Protein AF-A0A7J5EQ03-F1 (afdb_monomer)

Solvent-accessible surface area (backbone atoms only — not comparable to full-atom values): 8281 Å² total; per-residue (Å²): 135,91,81,90,84,86,88,86,83,86,79,82,82,77,84,79,79,77,79,81,78,73,85,68,77,78,83,71,77,81,54,69,33,54,26,59,40,33,43,48,51,43,51,48,49,48,56,51,55,69,73,43,92,76,55,86,92,40,49,66,59,49,53,55,32,45,46,46,35,48,53,45,48,50,53,38,4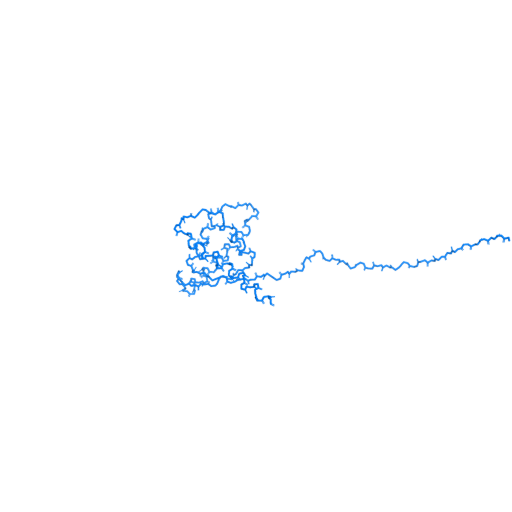9,76,68,67,53,50,53,82,40,75,40,72,42,74,39,42,53,67,40,52,51,45,46,54,57,49,61,71,67,55,90,76,57,78,92,48,47,65,64,51,50,53,54,54,48,24,49,51,52,21,51,50,57,53,52,60,74,75,108

Foldseek 3Di:
DDDDDDDDDDDDDDDDDDDPPPPDDDDDPFQKFWQKAQLLLLVVLLVQLVPFDDDPVCVVLSVQLSVQSVVQSVVCVVVVHDSRDIGTRIDTLSSLVSSVVSLVGDDDDPVCVVSSVSRNVSSVVRVVVSVVVVD

Mean predicted aligned error: 10.87 Å

pLDDT: mean 85.19, std 17.31, range [41.66, 97.69]

Structure (mmCIF, N/CA/C/O backbone):
data_AF-A0A7J5EQ03-F1
#
_entry.id   AF-A0A7J5EQ03-F1
#
loop_
_atom_site.group_PDB
_atom_site.id
_atom_site.type_symbol
_atom_site.label_atom_id
_atom_site.label_alt_id
_atom_site.label_comp_id
_atom_site.label_asym_id
_atom_site.label_entity_id
_atom_site.label_seq_id
_atom_site.pdbx_PDB_ins_code
_atom_site.Cartn_x
_atom_site.Cartn_y
_atom_site.Cartn_z
_atom_site.occupancy
_atom_site.B_iso_or_equiv
_atom_site.auth_seq_id
_atom_site.auth_comp_id
_atom_site.auth_asym_id
_atom_site.auth_atom_id
_atom_site.pdbx_PDB_model_num
ATOM 1 N N . MET A 1 1 ? 59.071 -67.310 -31.384 1.00 46.16 1 MET A N 1
ATOM 2 C CA . MET A 1 1 ? 58.663 -66.851 -32.726 1.00 46.16 1 MET A CA 1
ATOM 3 C C . MET A 1 1 ? 57.310 -66.178 -32.567 1.00 46.16 1 MET A C 1
ATOM 5 O O . MET A 1 1 ? 56.392 -66.810 -32.063 1.00 46.16 1 MET A O 1
ATOM 9 N N . LEU A 1 2 ? 57.262 -64.871 -32.829 1.00 45.91 2 LEU A N 1
ATOM 10 C CA . LEU A 1 2 ? 56.072 -64.019 -32.769 1.00 45.91 2 LEU A CA 1
ATOM 11 C C . LEU A 1 2 ? 55.020 -64.510 -33.777 1.00 45.91 2 LEU A C 1
ATOM 13 O O . LEU A 1 2 ? 55.402 -64.778 -34.912 1.00 45.91 2 LEU A O 1
ATOM 17 N N . LEU A 1 3 ? 53.733 -64.501 -33.413 1.00 41.66 3 LEU A N 1
ATOM 18 C CA . LEU A 1 3 ? 52.710 -63.819 -34.218 1.00 41.66 3 LEU A CA 1
ATOM 19 C C . LEU A 1 3 ? 51.369 -63.685 -33.477 1.00 41.66 3 LEU A C 1
ATOM 21 O O . LEU A 1 3 ? 50.725 -64.653 -33.085 1.00 41.66 3 LEU A O 1
ATOM 25 N N . LEU A 1 4 ? 51.020 -62.412 -33.310 1.00 43.25 4 LEU A N 1
ATOM 26 C CA . LEU A 1 4 ? 49.741 -61.798 -32.972 1.00 43.25 4 LEU A CA 1
ATOM 27 C C . LEU A 1 4 ? 48.605 -62.290 -33.887 1.00 43.25 4 LEU A C 1
ATOM 29 O O . LEU A 1 4 ? 48.805 -62.310 -35.099 1.00 43.25 4 LEU A O 1
ATOM 33 N N . VAL A 1 5 ? 47.393 -62.494 -33.355 1.00 47.19 5 VAL A N 1
ATOM 34 C CA . VAL A 1 5 ? 46.147 -62.213 -34.098 1.00 47.19 5 VAL A CA 1
ATOM 35 C C . VAL A 1 5 ? 45.115 -61.597 -33.148 1.00 47.19 5 VAL A C 1
ATOM 37 O O . VAL A 1 5 ? 44.991 -61.987 -31.990 1.00 47.19 5 VAL A O 1
ATOM 40 N N . ALA A 1 6 ? 44.463 -60.562 -33.668 1.00 47.81 6 ALA A N 1
ATOM 41 C CA . ALA A 1 6 ? 43.721 -59.509 -32.998 1.00 47.81 6 ALA A CA 1
ATOM 42 C C . ALA A 1 6 ? 42.321 -59.898 -32.493 1.00 47.81 6 ALA A C 1
ATOM 44 O O . ALA A 1 6 ? 41.676 -60.819 -32.989 1.00 47.81 6 ALA A O 1
ATOM 45 N N . ALA A 1 7 ? 41.854 -59.101 -31.531 1.00 49.34 7 ALA A N 1
ATOM 46 C CA . ALA A 1 7 ? 40.513 -59.095 -30.968 1.00 49.34 7 ALA A CA 1
ATOM 47 C C . ALA A 1 7 ? 39.480 -58.430 -31.897 1.00 49.34 7 ALA A C 1
ATOM 49 O O . ALA A 1 7 ? 39.797 -57.460 -32.583 1.00 49.34 7 ALA A O 1
ATOM 50 N N . VAL A 1 8 ? 38.221 -58.874 -31.814 1.00 47.28 8 VAL A N 1
ATOM 51 C CA . VAL A 1 8 ? 37.042 -58.067 -32.166 1.00 47.28 8 VAL A CA 1
ATOM 52 C C . VAL A 1 8 ? 35.982 -58.297 -31.088 1.00 47.28 8 VAL A C 1
ATOM 54 O O . VAL A 1 8 ? 35.309 -59.323 -31.073 1.00 47.28 8 VAL A O 1
ATOM 57 N N . SER A 1 9 ? 35.851 -57.344 -30.167 1.00 50.69 9 SER A N 1
ATOM 58 C CA . SER A 1 9 ? 34.746 -57.294 -29.206 1.00 50.69 9 SER A CA 1
ATOM 59 C C . SER A 1 9 ? 33.647 -56.415 -29.795 1.00 50.69 9 SER A C 1
ATOM 61 O O . SER A 1 9 ? 33.841 -55.213 -29.961 1.00 50.69 9 SER A O 1
ATOM 63 N N . VAL A 1 10 ? 32.502 -57.009 -30.128 1.00 50.62 10 VAL A N 1
ATOM 64 C CA . VAL A 1 10 ? 31.307 -56.273 -30.559 1.00 50.62 10 VAL A CA 1
ATOM 65 C C . VAL A 1 10 ? 30.634 -55.691 -29.315 1.00 50.62 10 VAL A C 1
ATOM 67 O O . VAL A 1 10 ? 30.036 -56.417 -28.524 1.00 50.62 10 VAL A O 1
ATOM 70 N N . THR A 1 11 ? 30.751 -54.381 -29.114 1.00 53.31 11 THR A N 1
ATOM 71 C CA . THR A 1 11 ? 29.992 -53.634 -28.106 1.00 53.31 11 THR A CA 1
ATOM 72 C C . THR A 1 11 ? 28.579 -53.367 -28.620 1.00 53.31 11 THR A C 1
ATOM 74 O O . THR A 1 11 ? 28.373 -52.624 -29.577 1.00 53.31 11 THR A O 1
ATOM 77 N N . VAL A 1 12 ? 27.581 -53.969 -27.971 1.00 58.41 12 VAL A N 1
ATOM 78 C CA . VAL A 1 12 ? 26.170 -53.607 -28.148 1.00 58.41 12 VAL A CA 1
ATOM 79 C C . VAL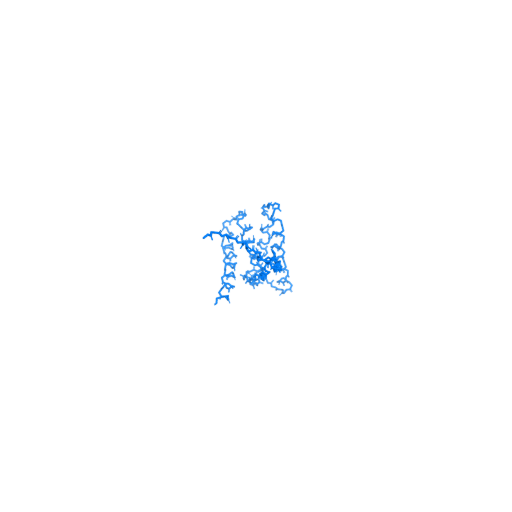 A 1 12 ? 25.904 -52.268 -27.456 1.00 58.41 12 VAL A C 1
ATOM 81 O O . VAL A 1 12 ? 26.079 -52.132 -26.247 1.00 58.41 12 VAL A O 1
ATOM 84 N N . ALA A 1 13 ? 25.518 -51.263 -28.240 1.00 45.50 13 ALA A N 1
ATOM 85 C CA . ALA A 1 13 ? 25.143 -49.943 -27.753 1.00 45.50 13 ALA A CA 1
ATOM 86 C C . ALA A 1 13 ? 23.810 -50.018 -26.990 1.00 45.50 13 ALA A C 1
ATOM 88 O O . ALA A 1 13 ? 22.757 -50.264 -27.578 1.00 45.50 13 ALA A O 1
ATOM 89 N N . SER A 1 14 ? 23.843 -49.792 -25.679 1.00 58.50 14 SER A N 1
ATOM 90 C CA . SER A 1 14 ? 22.650 -49.505 -24.888 1.00 58.50 14 SER A CA 1
ATOM 91 C C . SER A 1 14 ? 22.201 -48.069 -25.168 1.00 58.50 14 SER A C 1
ATOM 93 O O . SER A 1 14 ? 22.890 -47.104 -24.843 1.00 58.50 14 SER A O 1
ATOM 95 N N . ALA A 1 15 ? 21.034 -47.927 -25.797 1.00 51.03 15 ALA A N 1
ATOM 96 C CA . ALA A 1 15 ? 20.381 -46.642 -26.002 1.00 51.03 15 ALA A CA 1
ATOM 97 C C . ALA A 1 15 ? 19.998 -46.029 -24.641 1.00 51.03 15 ALA A C 1
ATOM 99 O O . ALA A 1 15 ? 19.081 -46.501 -23.970 1.00 51.03 15 ALA A O 1
ATOM 100 N N . GLN A 1 16 ? 20.711 -44.980 -24.228 1.00 54.78 16 GLN A N 1
ATOM 101 C CA . GLN A 1 16 ? 20.338 -44.144 -23.089 1.00 54.78 16 GLN A CA 1
ATOM 102 C C . GLN A 1 16 ? 19.150 -43.261 -23.488 1.00 54.78 16 GLN A C 1
ATOM 104 O O . GLN A 1 16 ? 19.288 -42.300 -24.242 1.00 54.78 16 GLN A O 1
ATOM 109 N N . SER A 1 17 ? 17.967 -43.582 -22.971 1.00 55.16 17 SER A N 1
ATOM 110 C CA . SER A 1 17 ? 16.827 -42.670 -22.954 1.00 55.16 17 SER A CA 1
ATOM 111 C C . SER A 1 17 ? 17.144 -41.497 -22.021 1.00 55.16 17 SER A C 1
ATOM 113 O O . SER A 1 17 ? 17.103 -41.647 -20.800 1.00 55.16 17 SER A O 1
ATOM 115 N N . ASN A 1 18 ? 17.483 -40.341 -22.592 1.00 54.81 18 ASN A N 1
ATOM 116 C CA . ASN A 1 18 ? 17.600 -39.084 -21.856 1.00 54.81 18 ASN A CA 1
ATOM 117 C C . ASN A 1 18 ? 16.236 -38.718 -21.243 1.00 54.81 18 ASN A C 1
ATOM 119 O O . ASN A 1 18 ? 15.277 -38.544 -22.000 1.00 54.81 18 ASN A O 1
ATOM 123 N N . PRO A 1 19 ? 16.110 -38.550 -19.914 1.00 54.41 19 PRO A N 1
ATOM 124 C CA . PRO A 1 19 ? 14.951 -37.881 -19.354 1.00 54.41 19 PRO A CA 1
ATOM 125 C C . PRO A 1 19 ? 15.043 -36.405 -19.746 1.00 54.41 19 PRO A C 1
ATOM 127 O O . PRO A 1 19 ? 15.989 -35.710 -19.376 1.00 54.41 19 PRO A O 1
ATOM 130 N N . SER A 1 20 ? 14.077 -35.934 -20.531 1.00 55.75 20 SER A N 1
ATOM 131 C CA . SER A 1 20 ? 13.905 -34.519 -20.846 1.00 55.75 20 SER A CA 1
ATOM 132 C C . SER A 1 20 ? 13.805 -33.730 -19.541 1.00 55.75 20 SER A C 1
ATOM 134 O O . SER A 1 20 ? 12.776 -33.759 -18.865 1.00 55.75 20 SER A O 1
ATOM 136 N N . ALA A 1 21 ? 14.885 -33.046 -19.167 1.00 60.38 21 ALA A N 1
ATOM 137 C CA . ALA A 1 21 ? 14.869 -32.068 -18.096 1.00 60.38 21 ALA A CA 1
ATOM 138 C C . ALA A 1 21 ? 13.918 -30.942 -18.520 1.00 60.38 21 ALA A C 1
ATOM 140 O O . ALA A 1 21 ? 14.213 -30.165 -19.428 1.00 60.38 21 ALA A O 1
ATOM 141 N N . SER A 1 22 ? 12.737 -30.906 -17.906 1.00 60.16 22 SER A N 1
ATOM 142 C CA . SER A 1 22 ? 11.805 -29.797 -18.063 1.00 60.16 22 SER A CA 1
ATOM 143 C C . SER A 1 22 ? 12.478 -28.521 -17.555 1.00 60.16 22 SER A C 1
ATOM 145 O O . SER A 1 22 ? 12.901 -28.456 -16.404 1.00 60.16 22 SER A O 1
ATOM 147 N N . LEU A 1 23 ? 12.586 -27.514 -18.423 1.00 60.47 23 LEU A N 1
ATOM 148 C CA . LEU A 1 23 ? 13.138 -26.187 -18.119 1.00 60.47 23 LEU A CA 1
ATOM 149 C C . LEU A 1 23 ? 12.142 -25.281 -17.374 1.00 60.47 23 LEU A C 1
ATOM 151 O O . LEU A 1 23 ? 12.426 -24.104 -17.161 1.00 60.47 23 LEU A O 1
ATOM 155 N N . ALA A 1 24 ? 10.968 -25.790 -16.995 1.00 62.69 24 ALA A N 1
ATOM 156 C CA . ALA A 1 24 ? 10.021 -25.021 -16.204 1.00 62.69 24 ALA A CA 1
ATOM 157 C C . ALA A 1 24 ? 10.437 -25.070 -14.722 1.00 62.69 24 ALA A C 1
ATOM 159 O O . ALA A 1 24 ? 10.422 -26.159 -14.137 1.00 62.69 24 ALA A O 1
ATOM 160 N N . PRO A 1 25 ? 10.797 -23.937 -14.086 1.00 60.91 25 PRO A N 1
ATOM 161 C CA . PRO A 1 25 ? 10.938 -23.908 -12.637 1.00 60.91 25 PRO A CA 1
ATOM 162 C C . PRO A 1 25 ? 9.621 -24.369 -12.001 1.00 60.91 25 PRO A C 1
ATOM 164 O O . PRO A 1 25 ? 8.536 -24.005 -12.460 1.00 60.91 25 PRO A O 1
ATOM 167 N N . ALA A 1 26 ? 9.715 -25.198 -10.958 1.00 62.00 26 ALA A N 1
ATOM 168 C CA . ALA A 1 26 ? 8.546 -25.622 -10.201 1.00 62.00 26 ALA A CA 1
ATOM 169 C C . ALA A 1 26 ? 7.781 -24.373 -9.717 1.00 62.00 26 ALA A C 1
ATOM 171 O O . ALA A 1 26 ? 8.423 -23.453 -9.200 1.00 62.00 26 ALA A O 1
ATOM 172 N N . PRO A 1 27 ? 6.445 -24.305 -9.875 1.00 54.62 27 PRO A N 1
ATOM 173 C CA . PRO A 1 27 ? 5.673 -23.153 -9.433 1.00 54.62 27 PRO A CA 1
ATOM 174 C C . PRO A 1 27 ? 5.802 -23.029 -7.914 1.00 54.62 27 PRO A C 1
ATOM 176 O O . PRO A 1 27 ? 5.192 -23.784 -7.155 1.00 54.62 27 PRO A O 1
ATOM 179 N N . GLN A 1 28 ? 6.628 -22.087 -7.458 1.00 61.88 28 GLN A N 1
ATOM 180 C CA . GLN A 1 28 ? 6.617 -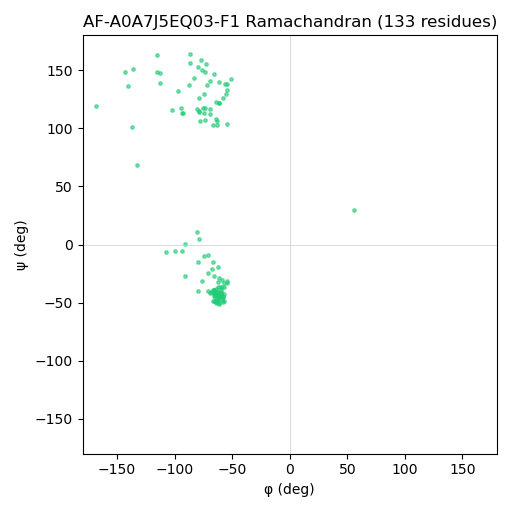21.678 -6.063 1.00 61.88 28 GLN A CA 1
ATOM 181 C C . GLN A 1 28 ? 5.248 -21.056 -5.802 1.00 61.88 28 GLN A C 1
ATOM 183 O O . GLN A 1 28 ? 4.849 -20.124 -6.501 1.00 61.88 28 GLN A O 1
ATOM 188 N N . GLN A 1 29 ? 4.508 -21.598 -4.831 1.00 70.06 29 GLN A N 1
ATOM 189 C CA . GLN A 1 29 ? 3.228 -21.010 -4.454 1.00 70.06 29 GLN A CA 1
ATOM 190 C C . GLN A 1 29 ? 3.448 -19.536 -4.090 1.00 70.06 29 GLN A C 1
ATOM 192 O O . GLN A 1 29 ? 4.357 -19.245 -3.300 1.00 70.06 29 GLN A O 1
ATOM 197 N N . PRO A 1 30 ? 2.656 -18.609 -4.658 1.00 82.94 30 PRO A N 1
ATOM 198 C CA . PRO A 1 30 ? 2.804 -17.201 -4.345 1.00 82.94 30 PRO A CA 1
ATOM 199 C C . PRO A 1 30 ? 2.638 -16.990 -2.842 1.00 82.94 30 PRO A C 1
ATOM 201 O O . PRO A 1 30 ? 1.661 -17.433 -2.241 1.00 82.94 30 PRO A O 1
ATOM 204 N N . VAL A 1 31 ? 3.621 -16.343 -2.222 1.00 91.00 31 VAL A N 1
ATOM 205 C CA . VAL A 1 31 ? 3.575 -16.048 -0.790 1.00 91.00 31 VAL A CA 1
ATOM 206 C C . VAL A 1 31 ? 2.607 -14.894 -0.580 1.00 91.00 31 VAL A C 1
ATOM 208 O O . VAL A 1 31 ? 2.854 -13.800 -1.082 1.00 91.00 31 VAL A O 1
ATOM 211 N N . THR A 1 32 ? 1.528 -15.128 0.159 1.00 94.56 32 THR A N 1
ATOM 212 C CA . THR A 1 32 ? 0.541 -14.099 0.499 1.00 94.56 32 THR A CA 1
ATOM 213 C C . THR A 1 32 ? 0.825 -13.540 1.887 1.00 94.56 32 THR A C 1
ATOM 215 O O . THR A 1 32 ? 0.995 -14.291 2.843 1.00 94.56 32 THR A O 1
ATOM 218 N N . ILE A 1 33 ? 0.838 -12.216 2.007 1.00 95.81 33 ILE A N 1
ATOM 219 C CA . ILE A 1 33 ? 0.984 -11.483 3.264 1.00 95.81 33 ILE A CA 1
ATOM 220 C C . ILE A 1 33 ? -0.288 -10.680 3.563 1.00 95.81 33 ILE A C 1
ATOM 222 O O . ILE A 1 33 ? -1.127 -10.455 2.688 1.00 95.81 33 ILE A O 1
ATOM 226 N N . LYS A 1 34 ? -0.442 -10.254 4.823 1.00 96.94 34 LYS A N 1
ATOM 227 C CA . LYS A 1 34 ? -1.627 -9.517 5.301 1.00 96.94 34 LYS A CA 1
ATOM 228 C C . LYS A 1 34 ? -1.252 -8.279 6.128 1.00 96.94 34 LYS A C 1
ATOM 230 O O . LYS A 1 34 ? -1.469 -8.286 7.343 1.00 96.94 34 LYS A O 1
ATOM 235 N N . PRO A 1 35 ? -0.658 -7.236 5.518 1.00 97.19 35 PRO A N 1
ATOM 236 C CA . PRO A 1 35 ? -0.433 -5.954 6.183 1.00 97.19 35 PRO A CA 1
ATOM 237 C C . PRO A 1 35 ? -1.720 -5.382 6.767 1.00 97.19 35 PRO A C 1
ATOM 239 O O . PRO A 1 35 ? -2.793 -5.444 6.161 1.00 97.19 35 PRO A O 1
ATOM 242 N N . LYS A 1 36 ? -1.589 -4.835 7.977 1.00 97.06 36 LYS A N 1
ATOM 243 C CA . LYS A 1 36 ? -2.665 -4.186 8.723 1.00 97.06 36 LYS A CA 1
ATOM 244 C C . LYS A 1 36 ? -2.499 -2.679 8.615 1.00 97.06 36 LYS A C 1
ATOM 246 O O . LYS A 1 36 ? -1.516 -2.139 9.107 1.00 97.06 36 LYS A O 1
ATOM 251 N N . MET A 1 37 ? -3.459 -2.018 7.985 1.00 96.69 37 MET A N 1
ATOM 252 C CA . MET A 1 37 ? -3.405 -0.586 7.685 1.00 96.69 37 MET A CA 1
ATOM 253 C C . MET A 1 37 ? -4.748 0.060 7.995 1.00 96.69 37 MET A C 1
ATOM 255 O O . MET A 1 37 ? -5.775 -0.605 7.873 1.00 96.69 37 MET A O 1
ATOM 259 N N . LYS A 1 38 ? -4.781 1.348 8.350 1.00 97.12 38 LYS A N 1
ATOM 260 C CA . LYS A 1 38 ? -6.062 2.066 8.401 1.00 97.12 38 LYS A CA 1
ATOM 261 C C . LYS A 1 38 ? -6.638 2.168 6.992 1.00 97.12 38 LYS A C 1
ATOM 263 O O . LYS A 1 38 ? -5.889 2.329 6.024 1.00 97.12 38 LYS A O 1
ATOM 268 N N . LEU A 1 39 ? -7.960 2.128 6.856 1.00 97.25 39 LEU A N 1
ATOM 269 C CA . LEU A 1 39 ? -8.608 2.278 5.551 1.00 97.25 39 LEU A CA 1
ATOM 270 C C . LEU A 1 39 ? -8.224 3.605 4.867 1.00 97.25 39 LEU A C 1
ATOM 272 O O . LEU A 1 39 ? -7.984 3.628 3.657 1.00 97.25 39 LEU A O 1
ATOM 276 N N . ALA A 1 40 ? -8.073 4.689 5.636 1.00 96.19 40 ALA A N 1
ATOM 277 C CA . ALA A 1 40 ? -7.563 5.970 5.141 1.00 96.19 40 ALA A CA 1
ATOM 278 C C . ALA A 1 40 ? -6.172 5.864 4.499 1.00 96.19 40 ALA A C 1
ATOM 280 O O . ALA A 1 40 ? -5.845 6.616 3.579 1.00 96.19 40 ALA A O 1
ATOM 281 N N . ASP A 1 41 ? -5.324 4.968 4.997 1.00 95.88 41 ASP A N 1
ATOM 282 C CA . ASP A 1 41 ? -3.959 4.790 4.509 1.00 95.88 41 ASP A CA 1
ATOM 283 C C . ASP A 1 41 ? -3.951 3.956 3.234 1.00 95.88 41 ASP A C 1
ATOM 285 O O . ASP A 1 41 ? -3.271 4.322 2.281 1.00 95.88 41 ASP A O 1
ATOM 289 N N . VAL A 1 42 ? -4.786 2.914 3.159 1.00 97.06 42 VAL A N 1
ATOM 290 C CA . VAL A 1 42 ? -4.981 2.126 1.929 1.00 97.06 42 VAL A CA 1
ATOM 291 C C . VAL A 1 42 ? -5.428 3.033 0.779 1.00 97.06 42 VAL A C 1
ATOM 293 O O . VAL A 1 42 ? -4.826 3.017 -0.296 1.00 97.06 42 VAL A O 1
ATOM 296 N N . LYS A 1 43 ? -6.435 3.883 1.023 1.00 95.62 43 LYS A N 1
ATOM 297 C CA . LYS A 1 43 ? -6.931 4.865 0.046 1.00 95.62 43 LYS A CA 1
ATOM 298 C C . LYS A 1 43 ? -5.857 5.887 -0.329 1.00 95.62 43 LYS A C 1
ATOM 300 O O . LYS A 1 43 ? -5.654 6.162 -1.510 1.00 95.62 43 LYS A O 1
ATOM 305 N N . ALA A 1 44 ? -5.157 6.439 0.664 1.00 93.44 44 ALA A N 1
ATOM 306 C CA . ALA A 1 44 ? -4.124 7.445 0.431 1.00 93.44 44 ALA A CA 1
ATOM 307 C C . ALA A 1 44 ? -2.970 6.898 -0.415 1.00 93.44 44 ALA A C 1
ATOM 309 O O . ALA A 1 44 ? -2.538 7.563 -1.350 1.00 93.44 44 ALA A O 1
ATOM 310 N N . VAL A 1 45 ? -2.506 5.680 -0.136 1.00 94.94 45 VAL A N 1
ATOM 311 C CA . VAL A 1 45 ? -1.414 5.060 -0.891 1.00 94.94 45 VAL A CA 1
ATOM 312 C C . VAL A 1 45 ? -1.849 4.729 -2.311 1.00 94.94 45 VAL A C 1
ATOM 314 O O . VAL A 1 45 ? -1.092 4.992 -3.241 1.00 94.94 45 VAL A O 1
ATOM 317 N N . ALA A 1 46 ? -3.070 4.222 -2.506 1.00 95.25 46 ALA A N 1
ATOM 318 C CA . ALA A 1 46 ? -3.599 3.962 -3.842 1.00 95.25 46 ALA A CA 1
ATOM 319 C C . ALA A 1 46 ? -3.665 5.233 -4.705 1.00 95.25 46 ALA A C 1
ATOM 321 O O . ALA A 1 46 ? -3.338 5.196 -5.892 1.00 95.25 46 ALA A O 1
ATOM 322 N N . ASN A 1 47 ? -4.048 6.357 -4.093 1.00 93.56 47 ASN A N 1
ATOM 323 C CA . ASN A 1 47 ? -4.053 7.664 -4.745 1.00 93.56 47 ASN A CA 1
ATOM 324 C C . ASN A 1 47 ? -2.631 8.189 -4.977 1.00 93.56 47 ASN A C 1
ATOM 326 O O . ASN A 1 47 ? -2.347 8.736 -6.036 1.00 93.56 47 ASN A O 1
ATOM 330 N N . PHE A 1 48 ? -1.718 7.996 -4.024 1.00 93.38 48 PHE A N 1
ATOM 331 C CA . PHE A 1 48 ? -0.331 8.433 -4.161 1.00 93.38 48 PHE A CA 1
ATOM 332 C C . PHE A 1 48 ? 0.362 7.749 -5.337 1.00 93.38 48 PHE A C 1
ATOM 334 O O . PHE A 1 48 ? 0.940 8.422 -6.189 1.00 93.38 48 PHE A O 1
ATOM 341 N N . ILE A 1 49 ? 0.272 6.417 -5.425 1.00 94.38 49 ILE A N 1
ATOM 342 C CA . ILE A 1 49 ? 0.941 5.673 -6.499 1.00 94.38 49 ILE A CA 1
ATOM 343 C C . ILE A 1 49 ? 0.345 5.992 -7.873 1.00 94.38 49 ILE A C 1
ATOM 345 O O . ILE A 1 49 ? 0.971 5.709 -8.882 1.00 94.38 49 ILE A O 1
ATOM 349 N N . GLN A 1 50 ? -0.839 6.606 -7.950 1.00 92.62 50 GLN A N 1
ATOM 350 C CA . GLN A 1 50 ? -1.387 7.097 -9.214 1.00 92.62 50 GLN A CA 1
ATOM 351 C C . GLN A 1 50 ? -0.564 8.242 -9.819 1.00 92.62 50 GLN A C 1
ATOM 353 O O . GLN A 1 50 ? -0.567 8.400 -11.036 1.00 92.62 50 GLN A O 1
ATOM 358 N N . GLY A 1 51 ? 0.135 9.022 -8.993 1.00 90.25 51 GLY A N 1
ATOM 359 C CA . GLY A 1 51 ? 0.956 10.147 -9.438 1.00 90.25 51 GLY A CA 1
ATOM 360 C C . GLY A 1 51 ? 2.414 9.799 -9.740 1.00 90.25 51 GLY A C 1
ATOM 361 O O . GLY A 1 51 ? 3.180 10.701 -10.066 1.00 90.25 51 GLY A O 1
ATOM 362 N N . VAL A 1 52 ? 2.831 8.536 -9.597 1.00 92.88 52 VAL A N 1
ATOM 363 C CA . VAL A 1 52 ? 4.238 8.152 -9.792 1.00 92.88 52 VAL A CA 1
ATOM 364 C C . VAL A 1 52 ? 4.558 7.933 -11.266 1.00 92.88 52 VAL A C 1
ATOM 366 O O . VAL A 1 52 ? 3.760 7.383 -12.024 1.00 92.88 52 VAL A O 1
ATOM 369 N N . GLU A 1 53 ? 5.763 8.326 -11.670 1.00 92.44 53 GLU A N 1
ATOM 370 C CA . GLU A 1 53 ? 6.257 8.057 -13.017 1.00 92.44 53 GLU A CA 1
ATOM 371 C C . GLU A 1 53 ? 6.646 6.581 -13.172 1.00 92.44 53 GLU A C 1
ATOM 373 O O . GLU A 1 53 ? 7.398 6.011 -12.367 1.00 92.44 53 GLU A O 1
ATOM 378 N N . LEU A 1 54 ? 6.136 5.965 -14.239 1.00 94.00 54 LEU A N 1
ATOM 379 C CA . LEU A 1 54 ? 6.325 4.552 -14.548 1.00 94.00 54 LEU A CA 1
ATOM 380 C C . LEU A 1 54 ? 7.172 4.386 -15.804 1.00 94.00 54 LEU A C 1
ATOM 382 O O . LEU A 1 54 ? 6.965 5.061 -16.813 1.00 94.00 54 LEU A O 1
ATOM 386 N N . ARG A 1 55 ? 8.086 3.419 -15.775 1.00 93.62 55 ARG A N 1
ATOM 387 C CA . ARG A 1 55 ? 8.706 2.887 -16.991 1.00 93.62 55 ARG A CA 1
ATOM 388 C C . ARG A 1 55 ? 7.748 1.891 -17.636 1.00 93.62 55 ARG A C 1
ATOM 390 O O . ARG A 1 55 ? 6.983 1.226 -16.944 1.00 93.62 55 ARG A O 1
ATOM 397 N N . GLY A 1 56 ? 7.835 1.719 -18.957 1.00 94.56 56 GLY A N 1
ATOM 398 C CA . GLY A 1 56 ? 6.966 0.783 -19.687 1.00 94.56 56 GLY A CA 1
ATOM 399 C C . GLY A 1 56 ? 6.991 -0.648 -19.129 1.00 94.56 56 GLY A C 1
ATOM 400 O O . GLY A 1 56 ? 5.963 -1.311 -19.090 1.00 94.56 56 GLY A O 1
ATOM 401 N N . THR A 1 57 ? 8.136 -1.091 -18.603 1.00 94.38 57 THR A N 1
ATOM 402 C CA . THR A 1 57 ? 8.312 -2.413 -17.976 1.00 94.38 57 THR A CA 1
ATOM 403 C C . THR A 1 57 ? 7.609 -2.572 -16.624 1.00 94.38 57 THR A C 1
ATOM 405 O O . THR A 1 57 ? 7.600 -3.664 -16.071 1.00 94.38 57 THR A O 1
ATOM 408 N N . GLU A 1 58 ? 7.074 -1.494 -16.053 1.00 93.12 58 GLU A N 1
ATOM 409 C CA . GLU A 1 58 ? 6.507 -1.457 -14.699 1.00 93.12 58 GLU A CA 1
ATOM 410 C C . GLU A 1 58 ? 4.980 -1.361 -14.711 1.00 93.12 58 GLU A C 1
ATOM 412 O O . GLU A 1 58 ? 4.358 -1.448 -13.656 1.00 93.12 58 GLU A O 1
ATOM 417 N N . VAL A 1 59 ? 4.372 -1.190 -15.890 1.00 95.88 59 VAL A N 1
ATOM 418 C CA . VAL A 1 59 ? 2.931 -0.951 -16.041 1.00 95.88 59 VAL A CA 1
ATOM 419 C C . VAL A 1 59 ? 2.113 -2.097 -15.450 1.00 95.88 59 VAL A C 1
ATOM 421 O O . VAL A 1 59 ? 1.212 -1.842 -14.655 1.00 95.88 59 VAL A O 1
ATOM 424 N N . ASP A 1 60 ? 2.453 -3.348 -15.760 1.00 96.50 60 ASP A N 1
ATOM 425 C CA . ASP A 1 60 ? 1.699 -4.507 -15.262 1.00 96.50 60 ASP A CA 1
ATOM 426 C C . ASP A 1 60 ? 1.821 -4.653 -13.742 1.00 96.50 60 ASP A C 1
ATOM 428 O O . ASP A 1 60 ? 0.822 -4.834 -13.046 1.00 96.50 60 ASP A O 1
ATOM 432 N N . ALA A 1 61 ? 3.038 -4.491 -13.213 1.00 95.44 61 ALA A N 1
ATOM 433 C CA . ALA A 1 61 ? 3.305 -4.502 -11.777 1.00 95.44 61 ALA A CA 1
ATOM 434 C C . ALA A 1 61 ? 2.527 -3.396 -11.046 1.00 95.44 61 ALA A C 1
ATOM 436 O O . ALA A 1 61 ? 1.956 -3.627 -9.981 1.00 95.44 61 ALA A O 1
ATOM 437 N N . TYR A 1 62 ? 2.462 -2.202 -11.638 1.00 96.81 62 TYR A N 1
ATOM 438 C CA . TYR A 1 62 ? 1.677 -1.089 -11.124 1.00 96.81 62 TYR A CA 1
ATOM 439 C C . TYR A 1 62 ? 0.174 -1.389 -11.124 1.00 96.81 62 TYR A C 1
ATOM 441 O O . TYR A 1 62 ? -0.484 -1.189 -10.100 1.00 96.81 62 TYR A O 1
ATOM 449 N N . LEU A 1 63 ? -0.375 -1.862 -12.247 1.00 97.56 63 LEU A N 1
ATOM 450 C CA . LEU A 1 63 ? -1.806 -2.143 -12.381 1.00 97.56 63 LEU A CA 1
ATOM 451 C C . LEU A 1 63 ? -2.252 -3.222 -11.394 1.00 97.56 63 LEU A C 1
ATOM 453 O O . LEU A 1 63 ? -3.282 -3.061 -10.736 1.00 97.56 63 LEU A O 1
ATOM 457 N N . ASP A 1 64 ? -1.455 -4.278 -11.250 1.00 97.12 64 ASP A N 1
ATOM 458 C CA . ASP A 1 64 ? -1.723 -5.373 -10.323 1.00 97.12 64 ASP A CA 1
ATOM 459 C C . ASP A 1 64 ? -1.675 -4.905 -8.858 1.00 97.12 64 ASP A C 1
ATOM 461 O O . ASP A 1 64 ? -2.626 -5.113 -8.101 1.00 97.12 64 ASP A O 1
ATOM 465 N N . THR A 1 65 ? -0.633 -4.168 -8.460 1.00 96.81 65 THR A N 1
ATOM 466 C CA . THR A 1 65 ? -0.537 -3.605 -7.103 1.00 96.81 65 THR A CA 1
ATOM 467 C C . THR A 1 65 ? -1.667 -2.614 -6.808 1.00 96.81 65 THR A C 1
ATOM 469 O O . THR A 1 65 ? -2.276 -2.667 -5.736 1.00 96.81 65 THR A O 1
ATOM 472 N N . ARG A 1 66 ? -1.994 -1.717 -7.747 1.00 96.81 66 ARG A N 1
ATOM 473 C CA . ARG A 1 66 ? -3.090 -0.753 -7.573 1.00 96.81 66 ARG A CA 1
ATOM 474 C C . ARG A 1 66 ? -4.428 -1.463 -7.426 1.00 96.81 66 ARG A C 1
ATOM 476 O O . ARG A 1 66 ? -5.237 -1.054 -6.593 1.00 96.81 66 ARG A O 1
ATOM 483 N N . LYS A 1 67 ? -4.664 -2.519 -8.209 1.00 97.56 67 LYS A N 1
ATOM 484 C CA . LYS A 1 67 ? -5.897 -3.300 -8.136 1.00 97.56 67 LYS A CA 1
ATOM 485 C C . LYS A 1 67 ? -6.121 -3.867 -6.736 1.00 97.56 67 LYS A C 1
ATOM 487 O O . LYS A 1 67 ? -7.213 -3.704 -6.205 1.00 97.56 67 LYS A O 1
ATOM 492 N N . VAL A 1 68 ? -5.094 -4.433 -6.108 1.00 97.31 68 VAL A N 1
ATOM 493 C CA . VAL A 1 68 ? -5.200 -4.969 -4.740 1.00 97.31 68 VAL A CA 1
ATOM 494 C C . VAL A 1 68 ? -5.624 -3.905 -3.728 1.00 97.31 68 VAL A C 1
ATOM 496 O O . VAL A 1 68 ? -6.500 -4.153 -2.900 1.00 97.31 68 VAL A O 1
ATOM 499 N N . LEU A 1 69 ? -5.044 -2.704 -3.800 1.00 97.69 69 LEU A N 1
ATOM 500 C CA . LEU A 1 69 ? -5.407 -1.610 -2.895 1.00 97.69 69 LEU A CA 1
ATOM 501 C C . LEU A 1 69 ? -6.847 -1.130 -3.119 1.00 97.69 69 LEU A C 1
ATOM 503 O O . LEU A 1 69 ? -7.556 -0.834 -2.155 1.00 97.69 69 LEU A O 1
ATOM 507 N N . MET A 1 70 ? -7.288 -1.067 -4.379 1.00 97.62 70 MET A N 1
ATOM 508 C CA . MET A 1 70 ? -8.664 -0.697 -4.723 1.00 97.62 70 MET A CA 1
ATOM 509 C C . MET A 1 70 ? -9.661 -1.750 -4.252 1.00 97.62 70 MET A C 1
ATOM 511 O O . MET A 1 70 ? -10.603 -1.402 -3.544 1.00 97.62 70 MET A O 1
ATOM 515 N N . ASP A 1 71 ? -9.410 -3.027 -4.539 1.00 97.50 71 ASP A N 1
ATOM 516 C CA . ASP A 1 71 ? -10.267 -4.135 -4.118 1.00 97.50 71 ASP A CA 1
ATOM 517 C C . ASP A 1 71 ? -10.385 -4.187 -2.583 1.00 97.50 71 ASP A C 1
ATOM 519 O O . ASP A 1 71 ? -11.484 -4.337 -2.045 1.00 97.50 71 ASP A O 1
ATOM 523 N N . ALA A 1 72 ? -9.278 -3.987 -1.857 1.00 97.06 72 ALA A N 1
ATOM 524 C CA . ALA A 1 72 ? -9.282 -3.934 -0.395 1.00 97.06 72 ALA A CA 1
ATOM 525 C C . ALA A 1 72 ? -10.073 -2.732 0.150 1.00 97.06 72 ALA A C 1
ATOM 527 O O . ALA A 1 72 ? -10.855 -2.880 1.093 1.00 97.06 72 ALA A O 1
ATOM 528 N N . SER A 1 73 ? -9.912 -1.551 -0.455 1.00 96.69 73 SER A N 1
ATOM 529 C CA . SER A 1 73 ? -10.672 -0.350 -0.088 1.00 96.69 73 SER A CA 1
ATOM 530 C C . SER A 1 73 ? -12.171 -0.519 -0.356 1.00 96.69 73 SER A C 1
ATOM 532 O O . SER A 1 73 ? -13.002 -0.157 0.482 1.00 96.69 73 SER A O 1
ATOM 534 N N . GLU A 1 74 ? -12.539 -1.093 -1.501 1.00 96.69 74 GLU A N 1
ATOM 535 C CA . GLU A 1 74 ? -13.929 -1.378 -1.851 1.00 96.69 74 GLU A CA 1
ATOM 536 C C . GLU A 1 74 ? -14.551 -2.417 -0.918 1.00 96.69 74 GLU A C 1
ATOM 538 O O . GLU A 1 74 ? -15.667 -2.214 -0.442 1.00 96.69 74 GLU A O 1
ATOM 543 N N . ALA A 1 75 ? -13.841 -3.509 -0.623 1.00 96.88 75 ALA A N 1
ATOM 544 C CA . ALA A 1 75 ? -14.305 -4.542 0.298 1.00 96.88 75 ALA A CA 1
ATOM 545 C C . ALA A 1 75 ? -14.535 -3.977 1.707 1.00 96.88 75 ALA A C 1
ATOM 547 O O . ALA A 1 75 ? -15.578 -4.225 2.312 1.00 96.88 75 ALA A O 1
ATOM 548 N N . ALA A 1 76 ? -13.608 -3.156 2.205 1.00 97.00 76 ALA A N 1
ATOM 549 C CA . ALA A 1 76 ? -13.749 -2.484 3.492 1.00 97.00 76 ALA A CA 1
ATOM 550 C C . ALA A 1 76 ? -14.930 -1.500 3.505 1.00 97.00 76 ALA A C 1
ATOM 552 O O . ALA A 1 76 ? -15.714 -1.488 4.453 1.00 97.00 76 ALA A O 1
ATOM 553 N N . THR A 1 77 ? -15.106 -0.728 2.429 1.00 94.69 77 THR A N 1
ATOM 554 C CA . THR A 1 77 ? -16.232 0.209 2.287 1.00 94.69 77 THR A CA 1
ATOM 555 C C . THR A 1 77 ? -17.571 -0.534 2.248 1.00 94.69 77 THR A C 1
ATOM 557 O O . THR A 1 77 ? -18.512 -0.146 2.939 1.00 94.69 77 THR A O 1
ATOM 560 N N . LYS A 1 78 ? -17.656 -1.650 1.510 1.00 96.88 78 LYS A N 1
ATOM 561 C CA . LYS A 1 78 ? -18.836 -2.536 1.484 1.00 96.88 78 LYS A CA 1
ATOM 562 C C . LYS A 1 78 ? -19.128 -3.151 2.854 1.00 96.88 78 LYS A C 1
ATOM 564 O O . LYS A 1 78 ? -20.288 -3.331 3.200 1.00 96.88 78 LYS A O 1
ATOM 569 N N . ALA A 1 79 ? -18.093 -3.413 3.650 1.00 97.06 79 ALA A N 1
ATOM 570 C CA . ALA A 1 79 ? -18.208 -3.848 5.041 1.00 97.06 79 ALA A CA 1
ATOM 571 C C . ALA A 1 79 ? -18.464 -2.692 6.034 1.00 97.06 79 ALA A C 1
ATOM 573 O O . ALA A 1 79 ? -18.350 -2.892 7.244 1.00 97.06 79 ALA A O 1
ATOM 574 N N . SER A 1 80 ? -18.775 -1.487 5.540 1.00 97.06 80 SER A N 1
ATOM 575 C CA . SER A 1 80 ? -19.041 -0.281 6.338 1.00 97.06 80 SER A CA 1
ATOM 576 C C . SER A 1 80 ? -17.907 0.106 7.294 1.00 97.06 80 SER A C 1
ATOM 578 O O . SER A 1 80 ? -18.150 0.702 8.343 1.00 97.06 80 SER A O 1
ATOM 580 N N . LYS A 1 81 ? -16.659 -0.220 6.935 1.00 97.38 81 LYS A N 1
ATOM 581 C CA . LYS A 1 81 ? -15.478 0.239 7.667 1.00 97.38 81 LYS A CA 1
ATOM 582 C C . LYS A 1 81 ? -15.283 1.739 7.483 1.00 97.38 81 LYS A C 1
ATOM 584 O O . LYS A 1 81 ? -15.466 2.275 6.388 1.00 97.38 81 LYS A O 1
ATOM 589 N N . LYS A 1 82 ? -14.888 2.403 8.562 1.00 97.12 82 LYS A N 1
ATOM 590 C CA . LYS A 1 82 ? -14.519 3.816 8.586 1.00 97.12 82 LYS A CA 1
ATOM 591 C C . LYS A 1 82 ? -13.051 3.993 8.233 1.00 97.12 82 LYS A C 1
ATOM 593 O O . LYS A 1 82 ? -12.255 3.065 8.308 1.00 97.12 82 LYS A O 1
ATOM 598 N N . ASP A 1 83 ? -12.686 5.220 7.894 1.00 95.44 83 ASP A N 1
ATOM 599 C CA . ASP A 1 83 ? -11.318 5.591 7.529 1.00 95.44 83 ASP A CA 1
ATOM 600 C C . ASP A 1 83 ? -10.290 5.304 8.639 1.00 95.44 83 ASP A C 1
ATOM 602 O O . ASP A 1 83 ? -9.144 4.963 8.348 1.00 95.44 83 ASP A O 1
ATOM 606 N N . GLU A 1 84 ? -10.716 5.371 9.899 1.00 96.19 84 GLU A N 1
ATOM 607 C CA . GLU A 1 84 ? -9.922 5.055 11.092 1.00 96.19 84 GLU A CA 1
ATOM 608 C C . GLU A 1 84 ? -9.803 3.552 11.396 1.00 96.19 84 GLU A C 1
ATOM 610 O O . GLU A 1 84 ? -8.921 3.153 12.159 1.00 96.19 84 GLU A O 1
ATOM 615 N N . ASP A 1 85 ? -10.645 2.709 10.785 1.00 97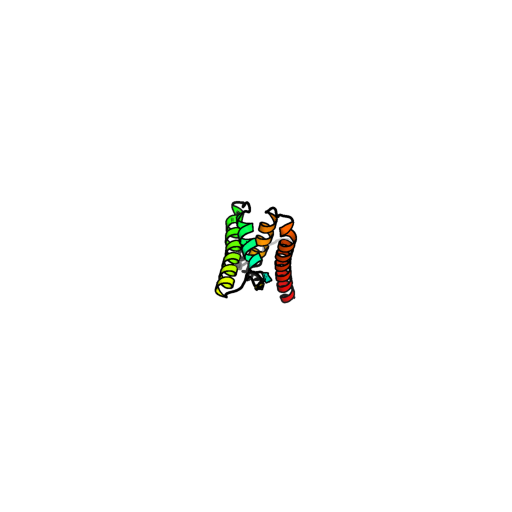.69 85 ASP A N 1
ATOM 616 C CA . ASP A 1 85 ? -10.628 1.269 11.028 1.00 97.69 85 ASP A CA 1
ATOM 617 C C . ASP A 1 85 ? -9.403 0.611 10.391 1.00 97.69 85 ASP A C 1
ATOM 619 O O . ASP A 1 85 ? -9.064 0.850 9.228 1.00 97.69 85 ASP A O 1
ATOM 623 N N . VAL A 1 86 ? -8.781 -0.300 11.141 1.00 96.75 86 VAL A N 1
ATOM 624 C CA . VAL A 1 86 ? -7.692 -1.142 10.641 1.00 96.75 86 VAL A CA 1
ATOM 625 C C . VAL A 1 86 ? -8.262 -2.288 9.807 1.00 96.75 86 VAL A C 1
ATOM 627 O O . VAL A 1 86 ? -9.092 -3.073 10.271 1.00 96.75 86 VAL A O 1
ATOM 630 N N . VAL A 1 87 ? -7.771 -2.415 8.579 1.00 97.25 87 VAL A N 1
ATOM 631 C CA . VAL A 1 87 ? -8.112 -3.468 7.623 1.00 97.25 87 VAL A CA 1
ATOM 632 C C . VAL A 1 87 ? -6.887 -4.327 7.328 1.00 97.25 87 VAL A C 1
ATOM 634 O O . VAL A 1 87 ? -5.752 -3.854 7.367 1.00 97.25 87 VAL A O 1
ATOM 637 N N . SER A 1 88 ? -7.111 -5.613 7.057 1.00 96.69 88 SER A N 1
ATOM 638 C CA . SER A 1 88 ? -6.061 -6.513 6.569 1.00 96.69 88 SER A CA 1
ATOM 639 C C . SER A 1 88 ? -6.115 -6.544 5.049 1.00 96.69 88 SER A C 1
ATOM 641 O O . SER A 1 88 ? -7.125 -6.963 4.487 1.00 96.69 88 SER A O 1
ATOM 643 N N . VAL A 1 89 ? -5.047 -6.099 4.394 1.00 97.56 89 VAL A N 1
ATOM 644 C CA . VAL A 1 89 ? -4.954 -6.100 2.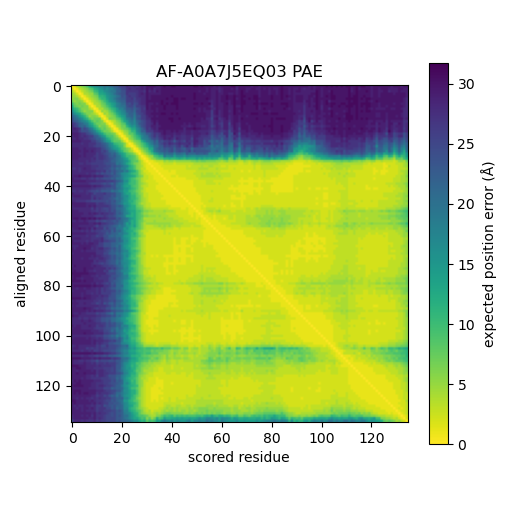932 1.00 97.56 89 VAL A CA 1
ATOM 645 C C . VAL A 1 89 ? -4.282 -7.394 2.502 1.00 97.56 89 VAL A C 1
ATOM 647 O O . VAL A 1 89 ? -3.116 -7.615 2.807 1.00 97.56 89 VAL A O 1
ATOM 650 N N . GLU A 1 90 ? -5.018 -8.272 1.831 1.00 96.38 90 GLU A N 1
ATOM 651 C CA . GLU A 1 90 ? -4.458 -9.514 1.304 1.00 96.38 90 GLU A CA 1
ATOM 652 C C . GLU A 1 90 ? -3.690 -9.225 0.014 1.00 96.38 90 GLU A C 1
ATOM 654 O O . GLU A 1 90 ? -4.276 -8.788 -0.973 1.00 96.38 90 GLU A O 1
ATOM 659 N N . MET A 1 91 ? -2.374 -9.434 0.032 1.00 96.00 91 MET A N 1
ATOM 660 C CA . MET A 1 91 ? -1.514 -9.172 -1.121 1.00 96.00 91 MET A CA 1
ATOM 661 C C . MET A 1 91 ? -0.413 -10.215 -1.236 1.00 96.00 91 MET A C 1
ATOM 663 O O . MET A 1 91 ? 0.078 -10.737 -0.236 1.00 96.00 91 MET A O 1
ATOM 667 N N . ARG A 1 92 ? 0.000 -10.509 -2.462 1.00 96.00 92 ARG A N 1
ATOM 668 C CA . ARG A 1 92 ? 1.170 -11.342 -2.720 1.00 96.00 92 ARG A CA 1
ATOM 669 C C . ARG A 1 92 ? 2.453 -10.569 -2.405 1.00 96.00 92 ARG A C 1
ATOM 671 O O . ARG A 1 92 ? 2.487 -9.338 -2.430 1.00 96.00 92 ARG A O 1
ATOM 678 N N . LEU A 1 93 ? 3.527 -11.290 -2.107 1.00 94.25 93 LEU A N 1
ATOM 679 C CA . LEU A 1 93 ? 4.806 -10.698 -1.723 1.00 94.25 93 LEU A CA 1
ATOM 680 C C . LEU A 1 93 ? 5.413 -9.825 -2.836 1.00 94.25 93 LEU A C 1
ATOM 682 O O . LEU A 1 93 ? 5.977 -8.775 -2.542 1.00 94.25 93 LEU A O 1
ATOM 686 N N . ASP A 1 94 ? 5.258 -10.220 -4.102 1.00 94.62 94 ASP A N 1
ATOM 687 C CA . ASP A 1 94 ? 5.652 -9.418 -5.267 1.00 94.62 94 ASP A CA 1
ATOM 688 C C . ASP A 1 94 ? 4.874 -8.096 -5.325 1.00 94.62 94 ASP A C 1
ATOM 690 O O . ASP A 1 94 ? 5.468 -7.035 -5.501 1.00 94.62 94 ASP A O 1
ATOM 694 N N . GLN A 1 95 ? 3.564 -8.127 -5.072 1.00 96.19 95 GLN A N 1
ATOM 695 C CA . GLN A 1 95 ? 2.721 -6.927 -5.036 1.00 96.19 95 GLN A CA 1
ATOM 696 C C . GLN A 1 95 ? 3.120 -5.972 -3.907 1.00 96.19 95 GLN A C 1
ATOM 698 O O . GLN A 1 95 ? 3.117 -4.756 -4.108 1.00 96.19 95 GLN A O 1
ATOM 703 N N . ALA A 1 96 ? 3.488 -6.511 -2.742 1.00 96.19 96 ALA A N 1
ATOM 704 C CA . ALA A 1 96 ? 3.981 -5.738 -1.606 1.00 96.19 96 ALA A CA 1
ATOM 705 C C . ALA A 1 96 ? 5.335 -5.078 -1.903 1.00 96.19 96 ALA A C 1
ATOM 707 O O . ALA A 1 96 ? 5.546 -3.908 -1.583 1.00 96.19 96 ALA A O 1
ATOM 708 N N . GLN A 1 97 ? 6.242 -5.812 -2.554 1.00 95.12 97 GLN A N 1
ATOM 709 C CA . GLN A 1 97 ? 7.535 -5.287 -2.981 1.00 95.12 97 GLN A CA 1
ATOM 710 C C . GLN A 1 97 ? 7.367 -4.182 -4.031 1.00 95.12 97 GLN A C 1
ATOM 712 O O . GLN A 1 97 ? 7.991 -3.126 -3.914 1.00 95.12 97 GLN A O 1
ATOM 717 N N . ASN A 1 98 ? 6.481 -4.388 -5.007 1.00 95.94 98 ASN A N 1
ATOM 718 C CA . ASN A 1 98 ? 6.132 -3.384 -6.009 1.00 95.9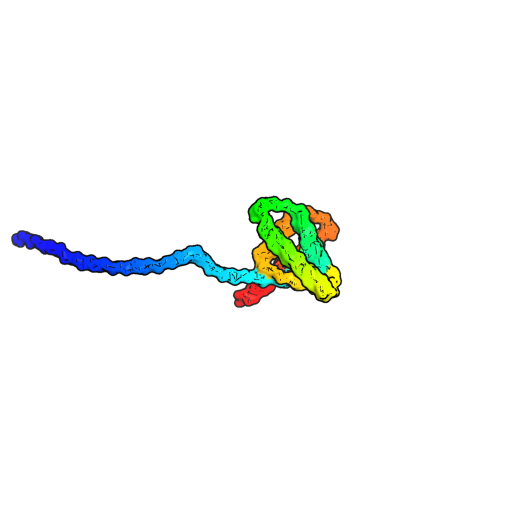4 98 ASN A CA 1
ATOM 719 C C . ASN A 1 98 ? 5.543 -2.135 -5.351 1.00 95.94 98 ASN A C 1
ATOM 721 O O . ASN A 1 98 ? 5.955 -1.023 -5.671 1.00 95.94 98 ASN A O 1
ATOM 725 N N . LEU A 1 99 ? 4.634 -2.306 -4.385 1.00 96.25 99 LEU A N 1
ATOM 726 C CA . LEU A 1 99 ? 4.058 -1.197 -3.634 1.00 96.25 99 LEU A CA 1
ATOM 727 C C . LEU A 1 99 ? 5.136 -0.382 -2.923 1.00 96.25 99 LEU A C 1
ATOM 729 O O . LEU A 1 99 ? 5.177 0.836 -3.069 1.00 96.25 99 LEU A O 1
ATOM 733 N N . PHE A 1 100 ? 6.035 -1.052 -2.206 1.00 95.31 100 PHE A N 1
ATOM 734 C CA . PHE A 1 100 ? 7.148 -0.400 -1.529 1.00 95.31 100 PHE A CA 1
ATOM 735 C C . PHE A 1 100 ? 8.033 0.380 -2.513 1.00 95.31 100 PHE A C 1
ATOM 737 O O . PHE A 1 100 ? 8.352 1.541 -2.268 1.00 95.31 100 PHE A O 1
ATOM 744 N N . THR A 1 101 ? 8.370 -0.208 -3.663 1.00 94.88 101 THR A N 1
ATOM 745 C CA . THR A 1 101 ? 9.168 0.461 -4.699 1.00 94.88 101 THR A CA 1
ATOM 746 C C . THR A 1 101 ? 8.448 1.663 -5.314 1.00 94.88 101 THR A C 1
ATOM 748 O O . THR A 1 101 ? 9.073 2.701 -5.515 1.00 94.88 101 THR A O 1
ATOM 751 N N . LEU A 1 102 ? 7.146 1.567 -5.591 1.00 94.62 102 LEU A N 1
ATOM 752 C CA . LEU A 1 102 ? 6.345 2.691 -6.092 1.00 94.62 102 LEU A CA 1
ATOM 753 C C . LEU A 1 102 ? 6.270 3.814 -5.053 1.00 94.62 102 LEU A C 1
ATOM 755 O O . LEU A 1 102 ? 6.423 4.988 -5.384 1.00 94.62 102 LEU A O 1
ATOM 759 N N . MET A 1 103 ? 6.113 3.450 -3.781 1.00 93.12 103 MET A N 1
ATOM 760 C CA . MET A 1 103 ? 6.089 4.390 -2.667 1.00 93.12 103 MET A CA 1
ATOM 761 C C . MET A 1 103 ? 7.403 5.174 -2.510 1.00 93.12 103 MET A C 1
ATOM 763 O O . MET A 1 103 ? 7.385 6.314 -2.055 1.00 93.12 103 MET A O 1
ATOM 767 N N . GLN A 1 104 ? 8.541 4.607 -2.912 1.00 91.62 104 GLN A N 1
ATOM 768 C CA . GLN A 1 104 ? 9.839 5.292 -2.874 1.00 91.62 104 GLN A CA 1
ATOM 769 C C . GLN A 1 104 ? 10.023 6.355 -3.972 1.00 91.62 104 GLN A C 1
ATOM 771 O O . GLN A 1 104 ? 11.003 7.095 -3.926 1.00 91.62 104 GLN A O 1
ATOM 776 N N . ARG A 1 105 ? 9.129 6.432 -4.968 1.00 88.94 105 ARG A N 1
ATOM 777 C CA . ARG A 1 105 ? 9.299 7.317 -6.138 1.00 88.94 105 ARG A CA 1
ATOM 778 C C . ARG A 1 105 ? 8.703 8.700 -5.982 1.00 88.94 105 ARG A C 1
ATOM 780 O O . ARG A 1 105 ? 9.147 9.624 -6.655 1.00 88.94 105 ARG A O 1
ATOM 787 N N . GLY A 1 106 ? 7.674 8.840 -5.158 1.00 81.81 106 GLY A N 1
ATOM 788 C CA . GLY A 1 106 ? 7.024 10.130 -4.983 1.00 81.81 106 GLY A CA 1
ATOM 789 C C . GLY A 1 106 ? 7.710 10.976 -3.915 1.00 81.81 106 GLY A C 1
ATOM 790 O O . GLY A 1 106 ? 8.364 10.475 -3.002 1.00 81.81 106 GLY A O 1
ATOM 791 N N . SER A 1 107 ? 7.529 12.287 -4.033 1.00 85.00 107 SER A N 1
ATOM 792 C CA . SER A 1 107 ? 7.890 13.234 -2.981 1.00 85.00 107 SER A CA 1
ATOM 793 C C . SER A 1 107 ? 6.724 13.382 -2.009 1.00 85.00 107 SER A C 1
ATOM 795 O O . SER A 1 107 ? 5.574 13.490 -2.431 1.00 85.00 107 SER A O 1
ATOM 797 N N . LEU A 1 108 ? 7.021 13.413 -0.714 1.00 86.06 108 LEU A N 1
ATOM 798 C CA . LEU A 1 108 ? 6.028 13.561 0.350 1.00 86.06 108 LEU A CA 1
ATOM 799 C C . LEU A 1 108 ? 6.211 14.903 1.039 1.00 86.06 108 LEU A C 1
ATOM 801 O O . LEU A 1 108 ? 7.337 15.383 1.199 1.00 86.06 108 LEU A O 1
ATOM 805 N N . LYS A 1 109 ? 5.113 15.495 1.508 1.00 89.69 109 LYS A N 1
ATOM 806 C CA . LYS A 1 109 ? 5.222 16.615 2.444 1.00 89.69 109 LYS A CA 1
ATOM 807 C C . LYS A 1 109 ? 5.637 16.073 3.808 1.00 89.69 109 LYS A C 1
ATOM 809 O O . LYS A 1 109 ? 5.222 14.990 4.205 1.00 89.69 109 LYS A O 1
ATOM 814 N N . GLY A 1 110 ? 6.390 16.860 4.578 1.00 88.81 110 GLY A N 1
ATOM 815 C CA . GLY A 1 110 ? 6.800 16.461 5.933 1.00 88.81 110 GLY A CA 1
ATOM 816 C C . GLY A 1 110 ? 5.621 16.081 6.842 1.00 88.81 110 GLY A C 1
ATOM 817 O O . GLY A 1 110 ? 5.744 15.172 7.654 1.00 88.81 110 GLY A O 1
ATOM 818 N N . ALA A 1 111 ? 4.451 16.700 6.640 1.00 89.31 111 ALA A N 1
ATOM 819 C CA . ALA A 1 111 ? 3.214 16.372 7.354 1.00 89.31 111 ALA A CA 1
ATOM 820 C C . ALA A 1 111 ? 2.710 14.931 7.119 1.00 89.31 111 ALA A C 1
ATOM 822 O O . ALA A 1 111 ? 1.921 14.422 7.907 1.00 89.31 111 ALA A O 1
ATOM 823 N N . GLU A 1 112 ? 3.157 14.272 6.049 1.00 88.25 112 GLU A N 1
ATOM 824 C CA . GLU A 1 112 ? 2.755 12.915 5.666 1.00 88.25 112 GLU A CA 1
ATOM 825 C C . GLU A 1 112 ? 3.791 11.861 6.091 1.00 88.25 112 GLU A C 1
ATOM 827 O O . GLU A 1 112 ? 3.545 10.665 5.941 1.00 88.25 112 GLU A O 1
ATOM 832 N N . ALA A 1 113 ? 4.940 12.284 6.637 1.00 90.25 113 ALA A N 1
ATOM 833 C CA . ALA A 1 113 ? 6.076 11.410 6.921 1.00 90.25 113 ALA A CA 1
ATOM 834 C C . ALA A 1 113 ? 5.743 10.299 7.928 1.00 90.25 113 ALA A C 1
ATOM 836 O O . ALA A 1 113 ? 6.100 9.143 7.699 1.00 90.25 113 ALA A O 1
ATOM 837 N N . GLU A 1 114 ? 5.030 10.631 9.009 1.00 90.50 114 GLU A N 1
ATOM 838 C CA . GLU A 1 114 ? 4.657 9.652 10.039 1.00 90.50 114 GLU A CA 1
ATOM 839 C C . GLU A 1 114 ? 3.736 8.575 9.458 1.00 90.50 114 GLU A C 1
ATOM 841 O O . GLU A 1 114 ? 4.022 7.383 9.539 1.00 90.50 114 GLU A O 1
ATOM 846 N N . LYS A 1 115 ? 2.687 9.004 8.750 1.00 89.12 115 LYS A N 1
ATOM 847 C CA . LYS A 1 115 ? 1.757 8.108 8.056 1.00 89.12 115 LYS A CA 1
ATOM 848 C C . LYS A 1 115 ? 2.491 7.203 7.065 1.00 89.12 115 LYS A C 1
ATOM 850 O O . LYS A 1 115 ? 2.231 6.005 7.004 1.00 89.12 115 LYS A O 1
ATOM 855 N N . TRP A 1 116 ? 3.441 7.751 6.309 1.00 91.38 116 TRP A N 1
ATOM 856 C CA . TRP A 1 116 ? 4.238 6.969 5.365 1.00 91.38 116 TRP A CA 1
ATOM 857 C C . TRP A 1 116 ? 5.074 5.889 6.048 1.00 91.38 116 TRP A C 1
ATOM 859 O O . TRP A 1 116 ? 5.129 4.746 5.588 1.00 91.38 116 TRP A O 1
ATOM 869 N N . ARG A 1 117 ? 5.701 6.245 7.173 1.00 92.81 117 ARG A N 1
ATOM 870 C CA . ARG A 1 117 ? 6.463 5.316 8.005 1.00 92.81 117 ARG A CA 1
ATOM 871 C C . ARG A 1 117 ? 5.570 4.199 8.544 1.00 92.81 117 ARG A C 1
ATOM 873 O O . ARG A 1 117 ? 5.977 3.043 8.468 1.00 92.81 117 ARG A O 1
ATOM 880 N N . GLU A 1 118 ? 4.371 4.515 9.034 1.00 94.19 118 GLU A N 1
ATOM 881 C CA . GLU A 1 118 ? 3.402 3.520 9.520 1.00 94.19 118 GLU A CA 1
ATOM 882 C C . GLU A 1 118 ? 3.022 2.509 8.426 1.00 94.19 118 GLU A C 1
ATOM 884 O O . GLU A 1 118 ? 3.037 1.299 8.661 1.00 94.19 118 GLU A O 1
ATOM 889 N N . ILE A 1 119 ? 2.758 2.981 7.202 1.00 94.69 119 ILE A N 1
ATOM 890 C CA . ILE A 1 119 ? 2.437 2.108 6.064 1.00 94.69 119 ILE A CA 1
ATOM 891 C C . ILE A 1 119 ? 3.606 1.169 5.759 1.00 94.69 119 ILE A C 1
ATOM 893 O O . ILE A 1 119 ? 3.422 -0.047 5.675 1.00 94.69 119 ILE A O 1
ATOM 897 N N . VAL A 1 120 ? 4.816 1.714 5.617 1.00 94.50 120 VAL A N 1
ATOM 898 C CA . VAL A 1 120 ? 6.020 0.918 5.341 1.00 94.50 120 VAL A CA 1
ATOM 899 C C . VAL A 1 120 ? 6.263 -0.107 6.449 1.00 94.50 120 VAL A C 1
ATOM 901 O O . VAL A 1 120 ? 6.583 -1.260 6.156 1.00 94.50 120 VAL A O 1
ATOM 904 N N . GLN A 1 121 ? 6.070 0.282 7.711 1.00 96.25 121 GLN A N 1
ATOM 905 C CA . GLN A 1 121 ? 6.196 -0.624 8.847 1.00 96.25 121 GLN A CA 1
ATOM 906 C C . GLN A 1 121 ? 5.181 -1.770 8.756 1.00 96.25 121 GLN A C 1
ATOM 908 O O . GLN A 1 121 ? 5.566 -2.925 8.909 1.00 96.25 121 GLN A O 1
ATOM 913 N N . SER A 1 122 ? 3.922 -1.485 8.409 1.00 96.50 122 SER A N 1
ATOM 914 C CA . SER A 1 122 ? 2.884 -2.515 8.267 1.00 96.50 122 SER A CA 1
ATOM 915 C C . SER A 1 122 ? 3.213 -3.563 7.195 1.00 96.50 122 SER A C 1
ATOM 917 O O . SER A 1 122 ? 2.945 -4.752 7.390 1.00 96.50 122 SER A O 1
ATOM 919 N N . LEU A 1 123 ? 3.839 -3.143 6.087 1.00 95.56 123 LEU A N 1
ATOM 920 C CA . LEU A 1 123 ? 4.322 -4.046 5.042 1.00 95.56 123 LEU A CA 1
ATOM 921 C C . LEU A 1 123 ? 5.448 -4.932 5.579 1.00 95.56 123 LEU A C 1
ATOM 923 O O . LEU A 1 123 ? 5.396 -6.152 5.433 1.00 95.56 123 LEU A O 1
ATOM 927 N N . GLN A 1 124 ? 6.442 -4.336 6.243 1.00 94.88 124 GLN A N 1
ATOM 928 C CA . GLN A 1 124 ? 7.571 -5.076 6.811 1.00 94.88 124 GLN A CA 1
ATOM 929 C C . GLN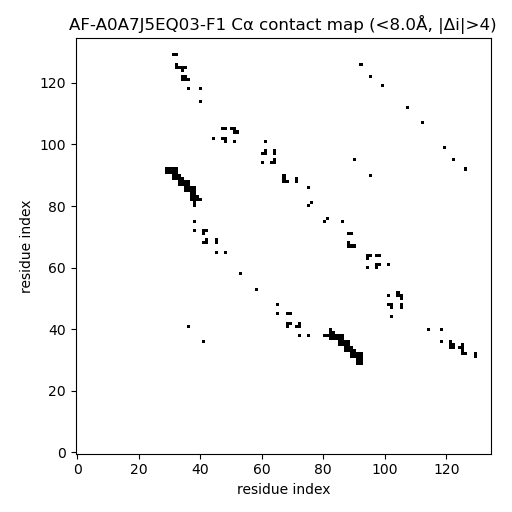 A 1 124 ? 7.132 -6.073 7.885 1.00 94.88 124 GLN A C 1
ATOM 931 O O . GLN A 1 124 ? 7.628 -7.199 7.909 1.00 94.88 124 GLN A O 1
ATOM 936 N N . ASP A 1 125 ? 6.197 -5.688 8.749 1.00 96.50 125 ASP A N 1
ATOM 937 C CA . ASP A 1 125 ? 5.675 -6.552 9.806 1.00 96.50 125 ASP A CA 1
ATOM 938 C C . ASP A 1 125 ? 4.915 -7.743 9.223 1.00 96.50 125 ASP A C 1
ATOM 940 O O . ASP A 1 125 ? 5.081 -8.868 9.690 1.00 96.50 125 ASP A O 1
ATOM 944 N N . ALA A 1 126 ? 4.141 -7.534 8.155 1.00 95.62 126 ALA A N 1
ATOM 945 C CA . ALA A 1 126 ? 3.452 -8.618 7.465 1.00 95.62 126 ALA A CA 1
ATOM 946 C C . ALA A 1 126 ? 4.416 -9.586 6.771 1.00 95.62 126 ALA A C 1
ATOM 948 O O . ALA A 1 126 ? 4.205 -10.797 6.820 1.00 95.62 126 ALA A O 1
ATOM 949 N N . VAL A 1 127 ? 5.491 -9.068 6.168 1.00 93.44 127 VAL A N 1
ATOM 950 C CA . VAL A 1 127 ? 6.552 -9.897 5.582 1.00 93.44 127 VAL A CA 1
ATOM 951 C C . VAL A 1 127 ? 7.254 -10.720 6.662 1.00 93.44 127 VAL A C 1
ATOM 953 O O . VAL A 1 127 ? 7.392 -11.931 6.499 1.00 93.44 127 VAL A O 1
ATOM 956 N N . LYS A 1 128 ? 7.653 -10.102 7.780 1.00 93.62 128 LYS A N 1
ATOM 957 C CA . LYS A 1 128 ? 8.297 -10.801 8.906 1.00 93.62 128 LYS A CA 1
ATOM 958 C C . LYS A 1 128 ? 7.385 -11.867 9.507 1.00 93.62 128 LYS A C 1
ATOM 960 O O . LYS A 1 128 ? 7.812 -13.003 9.670 1.00 93.62 128 LYS A O 1
ATOM 965 N N . ALA A 1 129 ? 6.120 -11.530 9.757 1.00 93.25 129 ALA A N 1
ATOM 966 C CA . ALA A 1 129 ? 5.142 -12.468 10.298 1.00 93.25 129 ALA A CA 1
ATOM 967 C C . ALA A 1 129 ? 4.948 -13.691 9.390 1.00 93.25 129 ALA A C 1
ATOM 969 O O . ALA A 1 129 ? 4.772 -14.800 9.885 1.00 93.25 129 ALA A O 1
ATOM 970 N N . GLU A 1 130 ? 4.991 -13.514 8.068 1.00 92.00 130 GLU A N 1
ATOM 971 C CA . GLU A 1 130 ? 4.890 -14.631 7.127 1.00 92.00 130 GLU A CA 1
ATOM 972 C C . GLU A 1 130 ? 6.191 -15.445 7.029 1.00 92.00 130 GLU A C 1
ATOM 974 O O . GLU A 1 130 ? 6.147 -16.656 6.831 1.00 92.00 130 GLU A O 1
ATOM 979 N N . GLN A 1 131 ? 7.356 -14.815 7.208 1.00 88.25 131 GLN A N 1
ATOM 980 C CA . GLN A 1 131 ? 8.644 -15.513 7.277 1.00 88.25 131 GLN A CA 1
ATOM 981 C C . GLN A 1 131 ? 8.779 -16.357 8.547 1.00 88.25 131 GLN A C 1
ATOM 983 O O . GLN A 1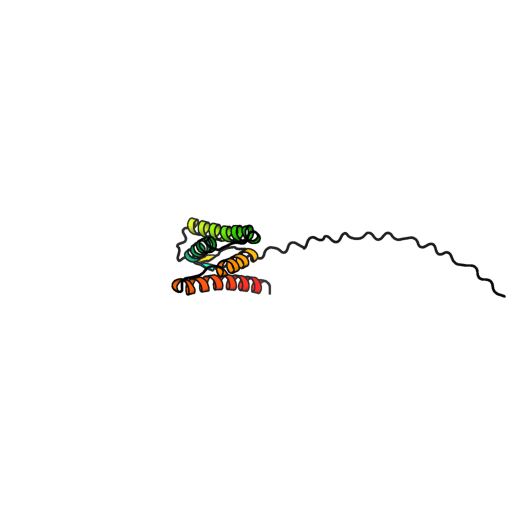 131 ? 9.254 -17.487 8.473 1.00 88.25 131 GLN A O 1
ATOM 988 N N . ASP A 1 132 ? 8.345 -15.840 9.695 1.00 89.44 132 ASP A N 1
ATOM 989 C CA . ASP A 1 132 ? 8.445 -16.555 10.968 1.00 89.44 132 ASP A CA 1
ATOM 990 C C . ASP A 1 132 ? 7.484 -17.749 11.050 1.00 89.44 132 ASP A C 1
ATOM 992 O O . ASP A 1 132 ? 7.798 -18.718 11.726 1.00 89.44 132 ASP A O 1
ATOM 996 N N . LYS A 1 133 ? 6.372 -17.753 10.299 1.00 84.00 133 LYS A N 1
ATOM 997 C CA . LYS A 1 133 ? 5.513 -18.946 10.143 1.00 84.00 133 LYS A CA 1
ATOM 998 C C . LYS A 1 133 ? 6.166 -20.089 9.365 1.00 84.00 133 LYS A C 1
ATOM 1000 O O . LYS A 1 133 ? 5.678 -21.213 9.423 1.00 84.00 133 LYS A O 1
ATOM 1005 N N . LYS A 1 134 ? 7.186 -19.790 8.557 1.00 70.06 134 LYS A N 1
ATOM 1006 C CA . LYS A 1 134 ? 7.891 -20.775 7.723 1.00 70.06 134 LYS A CA 1
ATOM 1007 C C . LYS A 1 134 ? 9.128 -21.359 8.410 1.00 70.06 134 LYS A C 1
ATOM 1009 O O . LYS A 1 134 ? 9.764 -22.227 7.816 1.00 70.06 134 LYS A O 1
ATOM 1014 N N . LYS A 1 135 ? 9.483 -20.855 9.595 1.00 57.56 135 LYS A N 1
ATOM 1015 C CA . LYS A 1 135 ? 10.529 -21.404 10.466 1.00 57.56 135 LYS A CA 1
ATOM 1016 C C . LYS A 1 135 ? 9.924 -22.422 11.422 1.00 57.56 135 LYS A C 1
ATOM 1018 O O . LYS A 1 135 ? 10.644 -23.396 11.722 1.00 57.56 135 LYS A O 1
#

Radius of gyration: 28.03 Å; Cα contacts (8 Å, |Δi|>4): 107; c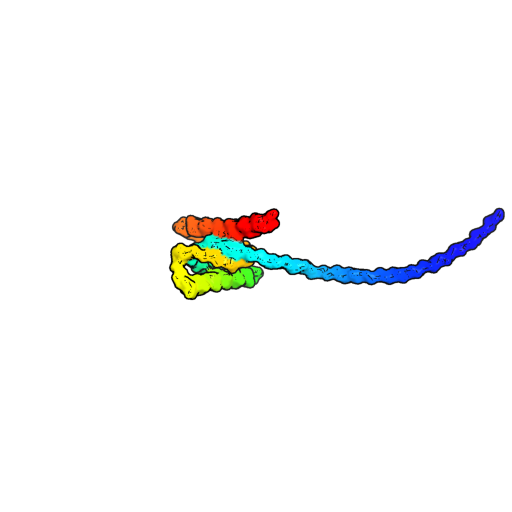hains: 1; bounding box: 78×84×45 Å

Nearest PDB structures (foldseek):
  6elu-assembly2_D  TM=6.686E-01  e=8.382E+00  Trypanosoma brucei rhodesiense
  6n4n-assembly2_C  TM=5.910E-01  e=9.486E+00  synthetic construct

Secondary structure (DSSP, 8-state):
-----------------------SPP-PPPPEE--EEEHHHHHHHHHHHHTS---GGGHHHHHHHHHHHHHHHHHHHHTT--TTSEEE--EEHHHHHHHHHHHTTS---GGGHHHHHHHHHHHHHHHHHHHHTT-

Sequence (135 aa):
MLLLVAAVSVTVASAQSNPSASLAPAPQQPVTIKPKMKLADVKAVANFIQGVELRGTEVDAYLDTRKVLMDASEAATKASKKDEDVVSVEMRLDQAQNLFTLMQRGSLKGAEAEKWREIVQSLQDAVKAEQDKKK